Protein AF-A0A1E5WGA4-F1 (afdb_monomer_lite)

Foldseek 3Di:
DDDDDDPDDDDDDDDDDDDDAWDDDDDDDDDVVVLPLVPADALDWDWDDWDDTPNFIKIKIWGSQYNDPVSGPHIDIDIGGPDDDPDDDDDDDDDDDDDDDPPPPDDD

Secondary structure (DSSP, 8-state):
--------PPPP-------------------GGGG-TTTSPTT--EEPPPEEETTEEEEEEEETT-SSGGGTTS-EEEEEE-S--SSPPP------------------

pLDDT: mean 85.49, std 14.36, range [40.47, 97.88]

InterPro domains:
  IPR002083 MATH/TRAF domain [PF22486] (28-98)
  IPR002083 MATH/TRAF domain [PS50144] (27-108)
  IPR002083 MATH/TRAF domain [cd00121] (24-97)
  IPR008974 TRAF-like [G3DSA:2.60.210.10] (23-103)
  IPR045005 BTB/POZ and MATH domain-containing protein 1-6 [PTHR26379] (11-98)

Structure (mmCIF, N/CA/C/O backbone):
data_AF-A0A1E5WGA4-F1
#
_entry.id   AF-A0A1E5WGA4-F1
#
loop_
_atom_site.group_PDB
_atom_site.id
_atom_site.type_symbol
_atom_site.label_atom_id
_atom_site.label_alt_id
_atom_site.label_comp_id
_atom_site.label_asym_id
_atom_site.label_entity_id
_atom_site.label_seq_id
_atom_site.pdbx_PDB_ins_code
_atom_site.Cartn_x
_atom_site.Cartn_y
_atom_site.Cartn_z
_atom_site.occupancy
_atom_site.B_iso_or_equiv
_atom_site.auth_seq_id
_atom_site.auth_comp_id
_atom_site.auth_asym_id
_atom_site.auth_atom_id
_atom_site.pdbx_PDB_model_num
ATOM 1 N N . MET A 1 1 ? 28.866 8.284 66.808 1.00 40.47 1 MET A N 1
ATOM 2 C CA . MET A 1 1 ? 27.606 8.162 66.043 1.00 40.47 1 MET A CA 1
ATOM 3 C C . MET A 1 1 ? 27.721 9.048 64.816 1.00 40.47 1 MET A C 1
ATOM 5 O O . MET A 1 1 ? 27.899 10.244 64.994 1.00 40.47 1 MET A O 1
ATOM 9 N N . ALA A 1 2 ? 27.686 8.491 63.606 1.00 42.97 2 ALA A N 1
ATOM 10 C CA . ALA A 1 2 ? 27.649 9.278 62.373 1.00 42.97 2 ALA A CA 1
ATOM 11 C C . ALA A 1 2 ? 26.274 9.091 61.723 1.00 42.97 2 ALA A C 1
ATOM 13 O O . ALA A 1 2 ? 25.860 7.961 61.470 1.00 42.97 2 ALA A O 1
ATOM 14 N N . SER A 1 3 ? 25.560 10.200 61.530 1.00 59.28 3 SER A N 1
ATOM 15 C CA . SER A 1 3 ? 24.257 10.249 60.869 1.00 59.28 3 SER A CA 1
ATOM 16 C C . SER A 1 3 ? 24.468 10.295 59.358 1.00 59.28 3 SER A C 1
ATOM 18 O O . SER A 1 3 ? 25.180 11.169 58.860 1.00 59.28 3 SER A O 1
ATOM 20 N N . ALA A 1 4 ? 23.880 9.347 58.632 1.00 57.66 4 ALA A N 1
ATOM 21 C CA . ALA A 1 4 ? 23.892 9.340 57.177 1.00 57.66 4 ALA A CA 1
ATOM 22 C C . ALA A 1 4 ? 22.743 10.214 56.650 1.00 57.66 4 ALA A C 1
ATOM 24 O O . ALA A 1 4 ? 21.572 9.926 56.893 1.00 57.66 4 ALA A O 1
ATOM 25 N N . PHE A 1 5 ? 23.075 11.267 55.902 1.00 56.97 5 PHE A N 1
ATOM 26 C CA . PHE A 1 5 ? 22.102 12.024 55.117 1.00 56.97 5 PHE A CA 1
ATOM 27 C C . PHE A 1 5 ? 21.718 11.210 53.878 1.00 56.97 5 PHE A C 1
ATOM 29 O O . PHE A 1 5 ? 22.532 11.004 52.977 1.00 56.97 5 PHE A O 1
ATOM 36 N N . GLY A 1 6 ? 20.475 10.730 53.840 1.00 57.28 6 GLY A N 1
ATOM 37 C CA . GLY A 1 6 ? 19.914 10.051 52.678 1.00 57.28 6 GLY A CA 1
ATOM 38 C C . GLY A 1 6 ? 19.733 11.026 51.516 1.00 57.28 6 GLY A C 1
ATOM 39 O O . GLY A 1 6 ? 18.876 11.906 51.564 1.00 57.28 6 GLY A O 1
ATOM 40 N N . SER A 1 7 ? 20.516 10.859 50.452 1.00 66.31 7 SER A N 1
ATOM 41 C CA . SER A 1 7 ? 20.292 11.525 49.169 1.00 66.31 7 SER A CA 1
ATOM 42 C C . SER A 1 7 ? 19.137 10.838 48.433 1.00 66.31 7 SER A C 1
ATOM 44 O O . SER A 1 7 ? 19.319 9.978 47.570 1.00 66.31 7 SER A O 1
ATOM 46 N N . GLY A 1 8 ? 17.907 11.191 48.806 1.00 65.06 8 GLY A N 1
ATOM 47 C CA . GLY A 1 8 ? 16.714 10.748 48.090 1.00 65.06 8 GLY A CA 1
ATOM 48 C C . GLY A 1 8 ? 16.730 11.289 46.661 1.00 65.06 8 GLY A C 1
ATOM 49 O O . GLY A 1 8 ? 16.542 12.485 46.448 1.00 65.06 8 GLY A O 1
ATOM 50 N N . LYS A 1 9 ? 16.973 10.422 45.670 1.00 73.19 9 LYS A N 1
ATOM 51 C CA . LYS A 1 9 ? 16.812 10.778 44.253 1.00 73.19 9 LYS A CA 1
ATOM 52 C C . LYS A 1 9 ? 15.353 11.198 44.013 1.00 73.19 9 LYS A C 1
ATOM 54 O O . LYS A 1 9 ? 14.457 10.489 44.474 1.00 73.19 9 LYS A O 1
ATOM 59 N N . PRO A 1 10 ? 15.089 12.303 43.295 1.00 69.94 10 PRO A N 1
ATOM 60 C CA . PRO A 1 10 ? 13.723 12.714 43.006 1.00 69.94 10 PRO A CA 1
ATOM 61 C C . PRO A 1 10 ? 13.024 11.639 42.169 1.00 69.94 10 PRO A C 1
ATOM 63 O O . PRO A 1 10 ? 13.542 11.200 41.140 1.00 69.94 10 PRO A O 1
ATOM 66 N N . SER A 1 11 ? 11.847 11.213 42.624 1.00 79.88 11 SER A N 1
ATOM 67 C CA . SER A 1 11 ? 10.985 10.298 41.879 1.00 79.88 11 SER A CA 1
ATOM 68 C C . SER A 1 11 ? 10.315 11.065 40.739 1.00 79.88 11 SER A C 1
ATOM 70 O O . SER A 1 11 ? 9.648 12.074 40.971 1.00 79.88 11 SER A O 1
ATOM 72 N N . ARG A 1 12 ? 10.527 10.621 39.497 1.00 82.50 12 ARG A N 1
ATOM 73 C CA . ARG A 1 12 ? 9.856 11.161 38.308 1.00 82.50 12 ARG A CA 1
ATOM 74 C C . ARG A 1 12 ? 8.654 10.284 37.975 1.00 82.50 12 ARG A C 1
ATOM 76 O O . ARG A 1 12 ? 8.795 9.072 37.870 1.00 82.50 12 ARG A O 1
ATOM 83 N N . SER A 1 13 ? 7.504 10.917 37.766 1.00 84.94 13 SER A N 1
ATOM 84 C CA . SER A 1 13 ? 6.286 10.276 37.268 1.00 84.94 13 SER A CA 1
ATOM 85 C C . SER A 1 13 ? 5.901 10.875 35.914 1.00 84.94 13 SER A C 1
ATOM 87 O O . SER A 1 13 ? 6.099 12.071 35.691 1.00 84.94 13 SER A O 1
ATOM 89 N N . SER A 1 14 ? 5.364 10.050 35.015 1.00 86.81 14 SER A N 1
ATOM 90 C CA . SER A 1 14 ? 4.819 10.461 33.717 1.00 86.81 14 SER A CA 1
ATOM 91 C C . SER A 1 14 ? 3.486 9.767 33.467 1.00 86.81 14 SER A C 1
ATOM 93 O O . SER A 1 14 ? 3.349 8.580 33.757 1.00 86.81 14 SER A O 1
ATOM 95 N N . SER A 1 15 ? 2.538 10.476 32.861 1.00 87.38 15 SER A N 1
ATOM 96 C CA . SER A 1 15 ? 1.308 9.892 32.319 1.00 87.38 15 SER A CA 1
ATOM 97 C C . SER A 1 15 ? 1.025 10.481 30.938 1.00 87.38 15 SER A C 1
ATOM 99 O O . SER A 1 15 ? 1.558 11.538 30.594 1.00 87.38 15 SER A O 1
ATOM 101 N N . ALA A 1 16 ? 0.216 9.785 30.142 1.00 86.69 16 ALA A N 1
ATOM 102 C CA . ALA A 1 16 ? -0.222 10.243 28.831 1.00 86.69 16 ALA A CA 1
ATOM 103 C C . ALA A 1 16 ? -1.740 10.087 28.711 1.00 86.69 16 ALA A C 1
ATOM 105 O O . ALA A 1 16 ? -2.302 9.088 29.156 1.00 86.69 16 ALA A O 1
ATOM 106 N N . ILE A 1 17 ? -2.387 11.069 28.083 1.00 84.44 17 ILE A N 1
ATOM 107 C CA . ILE A 1 17 ? -3.780 10.972 27.643 1.00 84.44 17 ILE A CA 1
ATOM 108 C C . ILE A 1 17 ? -3.726 10.569 26.173 1.00 84.44 17 ILE A C 1
ATOM 110 O O . ILE A 1 17 ? -3.373 11.376 25.313 1.00 84.44 17 ILE A O 1
ATOM 114 N N . VAL A 1 18 ? -4.019 9.302 25.895 1.00 82.50 18 VAL A N 1
ATOM 115 C CA . VAL A 1 18 ? -4.051 8.769 24.532 1.00 82.50 18 VAL A CA 1
ATOM 116 C C . VAL A 1 18 ? -5.499 8.793 24.065 1.00 82.50 18 VAL A C 1
ATOM 118 O O . VAL A 1 18 ? -6.370 8.225 24.718 1.00 82.50 18 VAL A O 1
ATOM 121 N N . ALA A 1 19 ? -5.769 9.484 22.957 1.00 79.88 19 ALA A N 1
ATOM 122 C CA . ALA A 1 19 ? -7.070 9.390 22.310 1.00 79.88 19 ALA A CA 1
ATOM 123 C C . ALA A 1 19 ? -7.235 7.976 21.747 1.00 79.88 19 ALA A C 1
ATOM 125 O O . ALA A 1 19 ? -6.359 7.511 21.014 1.00 79.88 19 ALA A O 1
ATOM 126 N N . ASP A 1 20 ? -8.349 7.321 22.066 1.00 81.12 20 ASP A N 1
ATOM 127 C CA . ASP A 1 20 ? -8.696 6.049 21.446 1.00 81.12 20 ASP A CA 1
ATOM 128 C C . ASP A 1 20 ? -9.045 6.306 19.977 1.00 81.12 20 ASP A C 1
ATOM 130 O O . ASP A 1 20 ? -10.043 6.954 19.650 1.00 81.12 20 ASP A O 1
ATOM 134 N N . ARG A 1 21 ? -8.143 5.895 19.087 1.00 83.06 21 ARG A N 1
ATOM 135 C CA . ARG A 1 21 ? -8.328 5.982 17.642 1.00 83.06 21 ARG A CA 1
ATOM 136 C C . ARG A 1 21 ? -8.216 4.574 17.080 1.00 83.06 21 ARG A C 1
ATOM 138 O O . ARG A 1 21 ? -7.197 3.923 17.333 1.00 83.06 21 ARG A O 1
ATOM 145 N N . PRO A 1 22 ? -9.197 4.121 16.279 1.00 88.31 22 PRO A N 1
ATOM 146 C CA . PRO A 1 22 ? -9.072 2.862 15.566 1.00 88.31 22 PRO A CA 1
ATOM 147 C C . PRO A 1 22 ? -7.759 2.841 14.783 1.00 88.31 22 PRO A C 1
ATOM 149 O O . PRO A 1 22 ? -7.511 3.706 13.944 1.00 88.31 22 PRO A O 1
ATOM 152 N N . SER A 1 23 ? -6.906 1.870 15.087 1.00 91.50 23 SER A N 1
ATOM 153 C CA . SER A 1 23 ? -5.595 1.709 14.465 1.00 91.50 23 SER A CA 1
ATOM 154 C C . SER A 1 23 ? -5.389 0.256 14.061 1.00 91.50 23 SER A C 1
ATOM 156 O O . SER A 1 23 ? -6.044 -0.653 14.572 1.00 91.50 23 SER A O 1
ATOM 158 N N . GLY A 1 24 ? -4.510 0.043 13.090 1.00 91.25 24 GLY A N 1
ATOM 159 C CA . GLY A 1 24 ? -4.184 -1.276 12.574 1.00 91.25 24 GLY A CA 1
ATOM 160 C C . GLY A 1 24 ? -2.903 -1.227 11.756 1.00 91.25 24 GLY A C 1
ATOM 161 O O . GLY A 1 24 ? -2.455 -0.154 11.352 1.00 91.25 24 GLY A O 1
ATOM 162 N N . HIS A 1 25 ? -2.321 -2.398 11.522 1.00 92.81 25 HIS A N 1
ATOM 163 C CA . HIS A 1 25 ? -1.157 -2.581 10.664 1.00 92.81 25 HIS A CA 1
ATOM 164 C C . HIS A 1 25 ? -1.479 -3.610 9.582 1.00 92.81 25 HIS A C 1
ATOM 166 O O . HIS A 1 25 ? -2.271 -4.526 9.814 1.00 92.81 25 HIS A O 1
ATOM 172 N N . HIS A 1 26 ? -0.865 -3.463 8.412 1.00 94.69 26 HIS A N 1
ATOM 173 C CA . HIS A 1 26 ? -0.970 -4.435 7.336 1.00 94.69 26 HIS A CA 1
ATOM 174 C C . HIS A 1 26 ? 0.414 -4.712 6.755 1.00 94.69 26 HIS A C 1
ATOM 176 O O . HIS A 1 26 ? 1.053 -3.818 6.206 1.00 94.69 26 HIS A O 1
ATOM 182 N N . ASP A 1 27 ? 0.847 -5.965 6.863 1.00 94.62 27 ASP A N 1
ATOM 183 C CA . ASP A 1 27 ? 2.094 -6.444 6.285 1.00 94.62 27 ASP A CA 1
ATOM 184 C C . ASP A 1 27 ? 1.869 -6.886 4.837 1.00 94.62 27 ASP A C 1
ATOM 186 O O . ASP A 1 27 ? 1.189 -7.880 4.571 1.00 94.62 27 ASP A O 1
ATOM 190 N N . LEU A 1 28 ? 2.468 -6.158 3.892 1.00 93.81 28 LEU A N 1
ATOM 191 C CA . LEU A 1 28 ? 2.499 -6.530 2.481 1.00 93.81 28 LEU A CA 1
ATOM 192 C C . LEU A 1 28 ? 3.891 -7.051 2.118 1.00 93.81 28 LEU A C 1
ATOM 194 O O . LEU A 1 28 ? 4.852 -6.288 2.041 1.00 93.81 28 LEU A O 1
ATOM 198 N N . LYS A 1 29 ? 3.986 -8.355 1.847 1.00 92.88 29 LYS A N 1
ATOM 199 C CA . LYS A 1 29 ? 5.207 -8.988 1.345 1.00 92.88 29 LYS A CA 1
ATOM 200 C C . LYS A 1 29 ? 5.116 -9.168 -0.165 1.00 92.88 29 LYS A C 1
ATOM 202 O O . LYS A 1 29 ? 4.252 -9.895 -0.647 1.00 92.88 29 LYS A O 1
ATOM 207 N N . ILE A 1 30 ? 6.022 -8.523 -0.893 1.00 89.56 30 ILE A N 1
ATOM 208 C CA . ILE A 1 30 ? 6.123 -8.620 -2.351 1.00 89.56 30 ILE A CA 1
ATOM 209 C C . ILE A 1 30 ? 7.388 -9.403 -2.688 1.00 89.56 30 ILE A C 1
ATOM 211 O O . ILE A 1 30 ? 8.450 -9.154 -2.115 1.00 89.56 30 ILE A O 1
ATOM 215 N N . ASP A 1 31 ? 7.273 -10.375 -3.591 1.00 87.50 31 ASP A N 1
ATOM 216 C CA . ASP A 1 31 ? 8.450 -11.051 -4.126 1.00 87.50 31 ASP A CA 1
ATOM 217 C C . ASP A 1 31 ? 9.240 -10.071 -5.004 1.00 87.50 31 ASP A C 1
ATOM 219 O O . ASP A 1 31 ? 8.669 -9.423 -5.878 1.00 87.50 31 ASP A O 1
ATOM 223 N N . ALA A 1 32 ? 10.551 -9.958 -4.775 1.00 82.12 32 ALA A N 1
ATOM 224 C CA . ALA A 1 32 ? 11.406 -9.016 -5.493 1.00 82.12 32 ALA A CA 1
ATOM 225 C C . ALA A 1 32 ? 11.413 -9.252 -7.013 1.00 82.12 32 ALA A C 1
ATOM 227 O O . ALA A 1 32 ? 11.633 -8.309 -7.766 1.00 82.12 32 ALA A O 1
ATOM 228 N N . SER A 1 33 ? 11.123 -10.475 -7.471 1.00 81.81 33 SER A N 1
ATOM 229 C CA . SER A 1 33 ? 10.961 -10.774 -8.901 1.00 81.81 33 SER A CA 1
ATOM 230 C C . SER A 1 33 ? 9.797 -10.018 -9.553 1.00 81.81 33 SER A C 1
ATOM 232 O O . SER A 1 33 ? 9.849 -9.737 -10.745 1.00 81.81 33 SER A O 1
ATOM 234 N N . LEU A 1 34 ? 8.777 -9.637 -8.778 1.00 79.94 34 LEU A N 1
ATOM 235 C CA . LEU A 1 34 ? 7.654 -8.815 -9.241 1.00 79.94 34 LEU A CA 1
ATOM 236 C C . LEU A 1 34 ? 7.975 -7.314 -9.237 1.00 79.94 34 LEU A C 1
ATOM 238 O O . LEU A 1 34 ? 7.173 -6.514 -9.711 1.00 79.94 34 LEU A O 1
ATOM 242 N N . LEU A 1 35 ? 9.117 -6.929 -8.660 1.00 80.44 35 LEU A N 1
ATOM 243 C CA . LEU A 1 35 ? 9.550 -5.540 -8.523 1.00 80.44 35 LEU A CA 1
ATOM 244 C C . LEU A 1 35 ? 10.608 -5.139 -9.550 1.00 80.44 35 LEU A C 1
ATOM 246 O O . LEU A 1 35 ? 11.183 -4.058 -9.438 1.00 80.44 35 LEU A O 1
ATOM 250 N N . ASP A 1 36 ? 10.894 -5.993 -10.531 1.00 77.62 36 ASP A N 1
ATOM 251 C CA . ASP A 1 36 ? 11.839 -5.657 -11.585 1.00 77.62 36 ASP A CA 1
ATOM 252 C C . ASP A 1 36 ? 11.272 -4.526 -12.457 1.00 77.62 36 ASP A C 1
ATOM 254 O O . ASP A 1 36 ? 10.500 -4.748 -13.393 1.00 77.62 36 ASP A O 1
ATOM 258 N N . ALA A 1 37 ? 11.675 -3.296 -12.134 1.00 65.50 37 ALA A N 1
ATOM 259 C CA . ALA A 1 37 ? 11.255 -2.075 -12.809 1.00 65.50 37 ALA A CA 1
ATOM 260 C C . ALA A 1 37 ? 11.631 -2.049 -14.299 1.00 65.50 37 ALA A C 1
ATOM 262 O O . ALA A 1 37 ? 11.026 -1.303 -15.063 1.00 65.50 37 ALA A O 1
ATOM 263 N N . THR A 1 38 ? 12.587 -2.876 -14.742 1.00 67.06 38 THR A N 1
ATOM 264 C CA . THR A 1 38 ? 12.896 -3.001 -16.176 1.00 67.06 38 THR A CA 1
ATOM 265 C C . THR A 1 38 ? 11.829 -3.790 -16.937 1.00 67.06 38 THR A C 1
ATOM 267 O O . THR A 1 38 ? 11.690 -3.627 -18.148 1.00 67.06 38 THR A O 1
ATOM 270 N N . SER A 1 39 ? 11.050 -4.609 -16.225 1.00 73.38 39 SER A N 1
ATOM 271 C CA . SER A 1 39 ? 9.994 -5.459 -16.780 1.00 73.38 39 SER A CA 1
ATOM 272 C C . SER A 1 39 ? 8.584 -4.885 -16.608 1.00 73.38 39 SER A C 1
ATOM 274 O O . SER A 1 39 ? 7.689 -5.236 -17.376 1.00 73.38 39 SER A O 1
ATOM 276 N N . VAL A 1 40 ? 8.379 -3.996 -15.628 1.00 83.88 40 VAL A N 1
ATOM 277 C CA . VAL A 1 40 ? 7.072 -3.404 -15.314 1.00 83.88 40 VAL A CA 1
ATOM 278 C C . VAL A 1 40 ? 6.963 -2.016 -15.953 1.00 83.88 40 VAL A C 1
ATOM 280 O O . VAL A 1 40 ? 7.723 -1.119 -15.582 1.00 83.88 40 VAL A O 1
ATOM 283 N N . PRO A 1 41 ? 6.032 -1.791 -16.897 1.00 90.62 41 PRO A N 1
ATOM 284 C CA . PRO A 1 41 ? 5.773 -0.457 -17.428 1.00 90.62 41 PRO A CA 1
ATOM 285 C C . PRO A 1 41 ? 5.351 0.523 -16.327 1.00 90.62 41 PRO A C 1
ATOM 287 O O . PRO A 1 41 ? 4.629 0.164 -15.398 1.00 90.62 41 PRO A O 1
ATOM 290 N N . THR A 1 42 ? 5.771 1.780 -16.440 1.00 94.69 42 THR A N 1
ATOM 291 C CA . THR A 1 42 ? 5.289 2.853 -15.562 1.00 94.69 42 THR A CA 1
ATOM 292 C C . THR A 1 42 ? 3.765 2.965 -15.631 1.00 94.69 42 THR A C 1
ATOM 294 O O . THR A 1 42 ? 3.185 2.926 -16.717 1.00 94.69 42 THR A O 1
ATOM 297 N N . GLY A 1 43 ? 3.124 3.110 -14.471 1.00 93.75 43 GLY A N 1
ATOM 298 C CA . GLY A 1 43 ? 1.666 3.135 -14.323 1.00 93.75 43 GLY A CA 1
ATOM 299 C C . GLY A 1 43 ? 1.027 1.769 -14.044 1.00 93.75 43 GLY A C 1
ATOM 300 O O . GLY A 1 43 ? -0.119 1.730 -13.595 1.00 93.75 43 GLY A O 1
ATOM 301 N N . GLU A 1 44 ? 1.748 0.658 -14.223 1.00 93.50 44 GLU A N 1
ATOM 302 C CA . GLU A 1 44 ? 1.267 -0.666 -13.809 1.00 93.50 44 GLU A CA 1
ATOM 303 C C . GLU A 1 44 ? 1.403 -0.861 -12.294 1.00 93.50 44 GLU A C 1
ATOM 305 O O . GLU A 1 44 ? 2.379 -0.427 -11.670 1.00 93.50 44 GLU A O 1
ATOM 310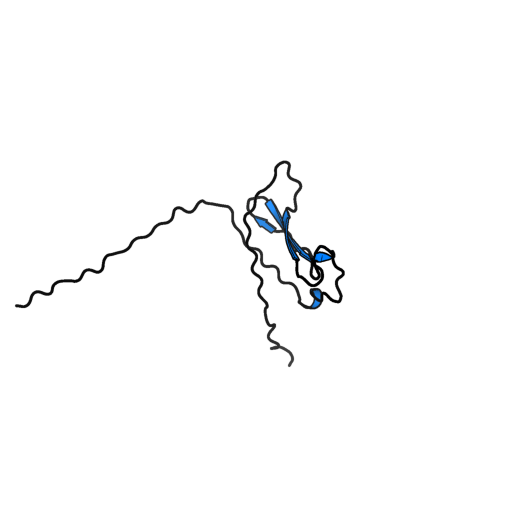 N N . PHE A 1 45 ? 0.418 -1.531 -11.690 1.00 93.69 45 PHE A N 1
ATOM 311 C CA . PHE A 1 45 ? 0.331 -1.663 -10.239 1.00 93.69 45 PHE A CA 1
ATOM 312 C C . PHE A 1 45 ? -0.023 -3.064 -9.753 1.00 93.69 45 PHE A C 1
ATOM 314 O O . PHE A 1 45 ? -0.661 -3.869 -10.429 1.00 93.69 45 PHE A O 1
ATOM 321 N N . LEU A 1 46 ? 0.337 -3.309 -8.497 1.00 92.88 46 LEU A N 1
ATOM 322 C CA . LEU A 1 46 ? -0.063 -4.467 -7.710 1.00 92.88 46 LEU A CA 1
ATOM 323 C C . LEU A 1 46 ? -0.979 -4.008 -6.572 1.00 92.88 46 LEU A C 1
ATOM 325 O O . LEU A 1 46 ? -0.809 -2.922 -6.011 1.00 92.88 46 LEU A O 1
ATOM 329 N N . LEU A 1 47 ? -1.952 -4.847 -6.219 1.00 95.19 47 LEU A N 1
ATOM 330 C CA . LEU A 1 47 ? -2.859 -4.608 -5.099 1.00 95.19 47 LEU A CA 1
ATOM 331 C C . LEU A 1 47 ? -2.616 -5.620 -3.988 1.00 95.19 47 LEU A C 1
ATOM 333 O O . LEU A 1 47 ? -2.523 -6.821 -4.243 1.00 95.19 47 LEU A O 1
ATOM 337 N N . SER A 1 48 ? -2.631 -5.145 -2.746 1.00 96.25 48 SER A N 1
ATOM 338 C CA . SER A 1 48 ? -2.746 -6.030 -1.592 1.00 96.25 48 SER A CA 1
ATOM 339 C C . SER A 1 48 ? -4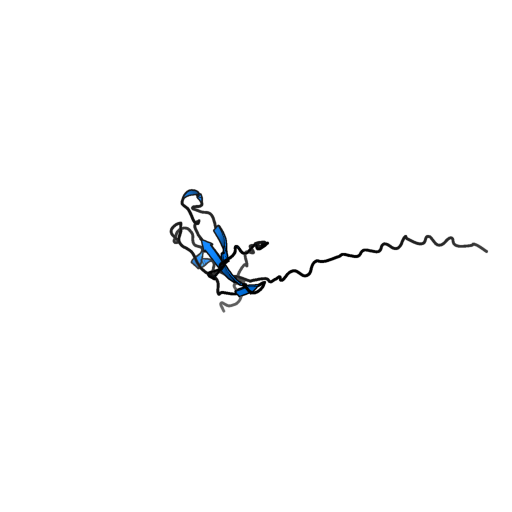.121 -6.709 -1.541 1.00 96.25 48 SER A C 1
ATOM 341 O O . SER A 1 48 ? -5.102 -6.289 -2.179 1.00 96.25 48 SER A O 1
ATOM 343 N N . CYS A 1 49 ? -4.217 -7.726 -0.686 1.00 96.12 49 CYS A N 1
ATOM 344 C CA . CYS A 1 49 ? -5.504 -8.168 -0.166 1.00 96.12 49 CYS A CA 1
ATOM 345 C C . CYS A 1 49 ? -6.205 -7.006 0.565 1.00 96.12 49 CYS A C 1
ATOM 347 O O . CYS A 1 49 ? -5.530 -6.153 1.153 1.00 96.12 49 CYS A O 1
ATOM 349 N N . PRO A 1 50 ? -7.547 -6.950 0.538 1.00 96.88 50 PRO A N 1
ATOM 350 C CA . PRO A 1 50 ? -8.279 -5.967 1.318 1.00 96.88 50 PRO A CA 1
ATOM 351 C C . PRO A 1 50 ? -8.094 -6.215 2.821 1.00 96.88 50 PRO A C 1
ATOM 353 O O . PRO A 1 50 ? -8.025 -7.362 3.261 1.00 96.88 50 PRO A O 1
ATOM 356 N N . PHE A 1 51 ? -8.066 -5.142 3.605 1.00 96.69 51 PHE A N 1
ATOM 357 C CA . PHE A 1 51 ? -8.013 -5.188 5.069 1.00 96.69 51 PHE A CA 1
ATOM 358 C C . PHE A 1 51 ? -8.892 -4.088 5.671 1.00 96.69 51 PHE A C 1
ATOM 360 O O . PHE A 1 51 ? -9.209 -3.112 4.995 1.00 96.69 51 PHE A O 1
ATOM 367 N N . THR A 1 52 ? -9.305 -4.245 6.930 1.00 95.88 52 THR A N 1
ATOM 368 C CA . THR A 1 52 ? -10.276 -3.343 7.570 1.00 95.88 52 THR A CA 1
ATOM 369 C C . THR A 1 52 ? -9.655 -2.628 8.763 1.00 95.88 52 THR A C 1
ATOM 371 O O . THR A 1 52 ? -9.140 -3.278 9.668 1.00 95.88 52 THR A O 1
ATOM 374 N N . VAL A 1 53 ? -9.739 -1.296 8.786 1.00 95.00 53 VAL A N 1
ATOM 375 C CA . VAL A 1 53 ? -9.315 -0.442 9.911 1.00 95.00 53 VAL A CA 1
ATOM 376 C C . VAL A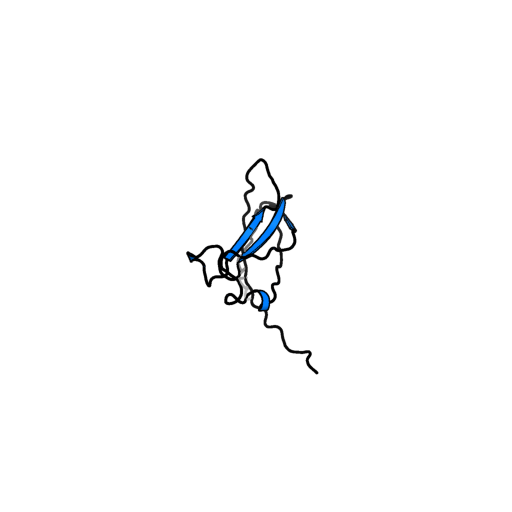 1 53 ? -10.291 0.723 10.019 1.00 95.00 53 VAL A C 1
ATOM 378 O O . VAL A 1 53 ? -10.683 1.299 9.005 1.00 95.00 53 VAL A O 1
ATOM 381 N N . GLY A 1 54 ? -10.709 1.059 11.242 1.00 93.25 54 GLY A N 1
ATOM 382 C CA . GLY A 1 54 ? -11.640 2.168 11.478 1.00 93.25 54 GLY A CA 1
ATOM 383 C C . GLY A 1 54 ? -13.014 1.981 10.835 1.00 93.25 54 GLY A C 1
ATOM 384 O O . GLY A 1 54 ? -13.652 2.964 10.491 1.00 93.25 54 GLY A O 1
ATOM 385 N N . GLY A 1 55 ? -13.451 0.732 10.636 1.00 93.50 55 GLY A N 1
ATOM 386 C CA . GLY A 1 55 ? -14.726 0.418 9.981 1.00 93.50 55 GLY A CA 1
ATOM 387 C C . GLY A 1 55 ? -14.711 0.530 8.455 1.00 93.50 55 GLY A C 1
ATOM 388 O O . GLY A 1 55 ? -15.731 0.261 7.834 1.00 93.50 55 GLY A O 1
ATOM 389 N N . HIS A 1 56 ? -13.566 0.863 7.856 1.00 95.31 56 HIS A N 1
ATOM 390 C CA . HIS A 1 56 ? -13.409 1.010 6.413 1.00 95.31 56 HIS A CA 1
ATOM 391 C C . HIS A 1 56 ? -12.511 -0.070 5.833 1.00 95.31 56 HIS A C 1
ATOM 393 O O . HIS A 1 56 ? -11.566 -0.530 6.48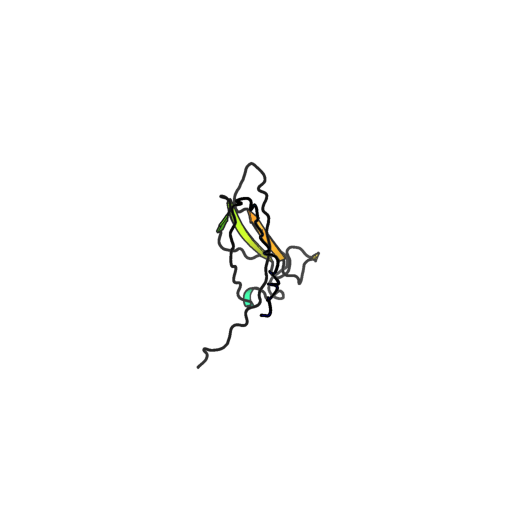6 1.00 95.31 56 HIS A O 1
ATOM 399 N N . ARG A 1 57 ? -12.791 -0.454 4.588 1.00 96.88 57 ARG A N 1
ATOM 400 C CA . ARG A 1 57 ? -11.980 -1.420 3.843 1.00 96.88 57 ARG A CA 1
ATOM 401 C C . ARG A 1 57 ? -10.959 -0.705 2.979 1.00 96.88 57 ARG A C 1
ATOM 403 O O . ARG A 1 57 ? -11.295 0.134 2.148 1.00 96.88 57 ARG A O 1
ATOM 410 N N . TRP A 1 58 ? -9.712 -1.108 3.128 1.00 97.31 58 TRP A N 1
ATOM 411 C CA . TRP A 1 58 ? -8.553 -0.506 2.491 1.00 97.31 58 TRP A CA 1
ATOM 412 C C . TRP A 1 58 ? -7.797 -1.530 1.653 1.00 97.31 58 TRP A C 1
ATOM 414 O O . TRP A 1 58 ? -7.926 -2.741 1.850 1.00 97.31 58 TRP A O 1
ATOM 424 N N . ARG A 1 59 ? -6.982 -1.033 0.725 1.00 97.88 59 ARG A N 1
ATOM 425 C CA . ARG A 1 59 ? -5.927 -1.784 0.036 1.00 97.88 59 ARG A CA 1
ATOM 426 C C . ARG A 1 59 ? -4.671 -0.932 -0.046 1.00 97.88 59 ARG A C 1
ATOM 428 O O . ARG A 1 59 ? -4.757 0.290 -0.136 1.00 97.88 59 ARG A O 1
ATOM 435 N N . ILE A 1 60 ? -3.516 -1.578 -0.074 1.00 97.25 60 ILE A N 1
ATOM 436 C CA . ILE A 1 60 ? -2.276 -0.941 -0.510 1.00 97.25 60 ILE A CA 1
ATOM 437 C C . ILE A 1 60 ? -2.178 -1.127 -2.025 1.00 97.25 60 ILE A C 1
ATOM 439 O O . ILE A 1 60 ? -2.396 -2.233 -2.529 1.00 97.25 60 ILE A O 1
ATOM 443 N N . VAL A 1 61 ? -1.877 -0.046 -2.742 1.00 96.31 61 VAL A N 1
ATOM 444 C CA . VAL A 1 61 ? -1.531 -0.074 -4.166 1.00 96.31 61 VAL A CA 1
ATOM 445 C C . VAL A 1 61 ? -0.063 0.297 -4.318 1.00 96.31 61 VAL A C 1
ATOM 447 O O . VAL A 1 61 ? 0.389 1.296 -3.756 1.00 96.31 61 VAL A O 1
ATOM 450 N N . THR A 1 62 ? 0.686 -0.523 -5.047 1.00 94.56 62 THR A N 1
ATOM 451 C CA . THR A 1 62 ? 2.116 -0.308 -5.289 1.00 94.56 62 THR A CA 1
ATOM 452 C C . THR A 1 62 ? 2.396 -0.298 -6.778 1.00 94.56 62 THR A C 1
ATOM 454 O O . THR A 1 62 ? 1.965 -1.217 -7.472 1.00 94.56 62 THR A O 1
ATOM 457 N N . TYR A 1 63 ? 3.162 0.683 -7.234 1.00 94.44 63 TYR A N 1
ATOM 458 C CA . TYR A 1 63 ? 3.638 0.811 -8.605 1.00 94.44 63 TYR A CA 1
ATOM 459 C C . TYR A 1 63 ? 5.145 0.545 -8.610 1.00 94.44 63 TYR A C 1
ATOM 461 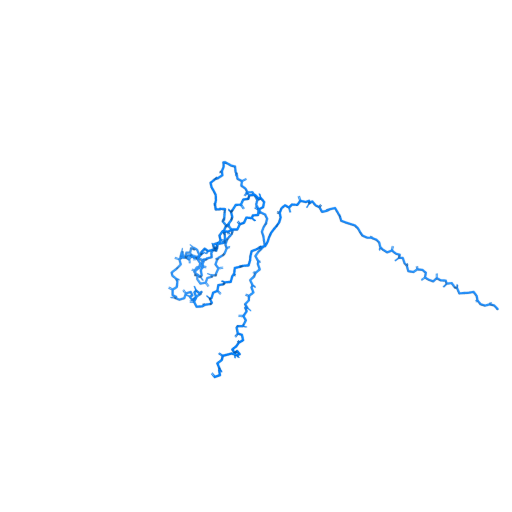O O . TYR A 1 63 ? 5.914 1.407 -8.169 1.00 94.44 63 TYR A O 1
ATOM 469 N N . PRO A 1 64 ? 5.588 -0.646 -9.055 1.00 92.88 64 PRO A N 1
ATOM 470 C CA . PRO A 1 64 ? 7.000 -1.013 -9.014 1.00 92.88 64 PRO A CA 1
ATOM 471 C C . PRO A 1 64 ? 7.930 -0.081 -9.799 1.00 92.88 64 PRO A C 1
ATOM 473 O O . PRO A 1 64 ? 9.095 0.042 -9.433 1.00 92.88 64 PRO A O 1
ATOM 476 N N . ASN A 1 65 ? 7.418 0.566 -10.853 1.00 93.75 65 ASN A N 1
ATOM 477 C CA . ASN A 1 65 ? 8.172 1.454 -11.743 1.00 93.75 65 ASN A CA 1
ATOM 478 C C . ASN A 1 65 ? 7.522 2.847 -11.878 1.00 93.75 65 ASN A C 1
ATOM 480 O O . ASN A 1 65 ? 7.460 3.422 -12.969 1.00 93.75 65 ASN A O 1
ATOM 484 N N . GLY A 1 66 ? 6.993 3.359 -10.770 1.00 94.88 66 GLY A N 1
ATOM 485 C CA . GLY A 1 66 ? 6.319 4.650 -10.703 1.00 94.88 66 GLY A CA 1
ATOM 486 C C . GLY A 1 66 ? 4.880 4.609 -11.210 1.00 94.88 66 GLY A C 1
ATOM 487 O O . GLY A 1 66 ? 4.499 3.784 -12.041 1.00 94.88 66 GLY A O 1
ATOM 488 N N . ASP A 1 67 ? 4.064 5.514 -10.690 1.00 96.75 67 ASP A N 1
ATOM 489 C CA . ASP A 1 67 ? 2.658 5.706 -11.059 1.00 96.75 67 ASP A CA 1
ATOM 490 C C . ASP A 1 67 ? 2.468 6.668 -12.237 1.00 96.75 67 ASP A C 1
ATOM 492 O O . ASP A 1 67 ? 1.456 6.606 -12.934 1.00 96.75 67 ASP A O 1
ATOM 496 N N . CYS A 1 68 ? 3.450 7.528 -12.490 1.00 96.31 68 CYS A N 1
ATOM 497 C CA . CYS A 1 68 ? 3.474 8.445 -13.621 1.00 96.31 68 CYS A CA 1
ATOM 498 C C . CYS A 1 68 ? 4.879 8.515 -14.242 1.00 96.31 68 CYS A C 1
ATOM 500 O O . CYS A 1 68 ? 5.852 8.111 -13.596 1.00 96.31 68 CYS A O 1
ATOM 502 N N . PRO A 1 69 ? 5.018 9.020 -15.483 1.00 95.38 69 PRO A N 1
ATOM 503 C CA . PRO A 1 69 ? 6.309 9.101 -16.171 1.00 95.38 69 PRO A CA 1
ATOM 504 C C . PRO A 1 69 ? 7.401 9.822 -15.373 1.00 95.38 69 PRO A C 1
ATOM 506 O O . PRO A 1 69 ? 8.564 9.432 -15.425 1.00 95.38 69 PRO A O 1
ATOM 509 N N . GLU A 1 70 ? 7.037 10.844 -14.601 1.00 97.00 70 GLU A N 1
ATOM 510 C CA . GLU A 1 70 ? 7.956 11.611 -13.755 1.00 97.00 70 GLU A CA 1
ATOM 511 C C . GLU A 1 70 ? 8.494 10.793 -12.571 1.00 97.00 70 GLU A C 1
ATOM 513 O O . GLU A 1 70 ? 9.568 11.092 -12.051 1.00 97.00 70 GLU A O 1
ATOM 518 N N . ALA A 1 71 ? 7.762 9.755 -12.162 1.00 95.69 71 ALA A N 1
ATOM 519 C CA . ALA A 1 71 ? 8.142 8.812 -11.117 1.00 95.69 71 ALA A CA 1
ATOM 520 C C . ALA A 1 71 ? 8.750 7.512 -11.681 1.00 95.69 71 ALA A C 1
ATOM 522 O O . ALA A 1 71 ? 9.002 6.579 -10.918 1.00 95.69 71 ALA A O 1
ATOM 523 N N . ALA A 1 72 ? 9.001 7.422 -12.992 1.00 93.56 72 ALA A N 1
ATOM 524 C CA . ALA A 1 72 ? 9.623 6.244 -13.589 1.00 93.56 72 ALA A CA 1
ATOM 525 C C . ALA A 1 72 ? 10.976 5.930 -12.921 1.00 93.56 72 ALA A C 1
ATOM 527 O O . ALA A 1 72 ? 11.788 6.819 -12.660 1.00 93.56 72 ALA A O 1
ATOM 528 N N . GLY A 1 73 ? 11.216 4.652 -12.625 1.00 90.50 73 GLY A N 1
ATOM 529 C CA . GLY A 1 73 ? 12.383 4.183 -11.875 1.00 90.50 73 GLY A CA 1
ATOM 530 C C . GLY A 1 73 ? 12.267 4.297 -10.349 1.00 90.50 73 GLY A C 1
ATOM 531 O O . GLY A 1 73 ? 13.151 3.802 -9.647 1.00 90.50 73 GLY A O 1
ATOM 532 N N . TYR A 1 74 ? 11.196 4.898 -9.819 1.00 91.88 74 TYR A N 1
ATOM 533 C CA . TYR A 1 74 ? 10.888 4.910 -8.387 1.00 91.88 74 TYR A CA 1
ATOM 534 C C . TYR A 1 74 ? 9.833 3.860 -8.026 1.00 91.88 74 TYR A C 1
ATOM 536 O O . TYR A 1 74 ? 9.037 3.426 -8.853 1.00 91.88 74 TYR A O 1
ATOM 544 N N . PHE A 1 75 ? 9.802 3.475 -6.751 1.00 91.00 75 PHE A N 1
ATOM 545 C CA . PHE A 1 75 ? 8.743 2.641 -6.192 1.00 91.00 75 PHE A CA 1
ATOM 546 C C . PHE A 1 75 ? 7.685 3.534 -5.532 1.00 91.00 75 PHE A C 1
ATOM 548 O O . PHE A 1 75 ? 7.950 4.115 -4.476 1.00 91.00 75 PHE A O 1
ATOM 555 N N . SER A 1 76 ? 6.494 3.636 -6.129 1.00 94.50 76 SER A N 1
ATOM 556 C CA . SER A 1 76 ? 5.381 4.409 -5.555 1.00 94.50 76 SER A CA 1
ATOM 557 C C . SER A 1 76 ? 4.449 3.495 -4.758 1.00 94.50 76 SER A C 1
ATOM 559 O O . SER A 1 76 ? 4.081 2.411 -5.212 1.00 94.50 76 SER A O 1
ATOM 561 N N . VAL A 1 77 ? 4.026 3.930 -3.570 1.00 95.31 77 VAL A N 1
ATOM 562 C CA . VAL A 1 77 ? 3.106 3.186 -2.696 1.00 95.31 77 VAL A CA 1
ATOM 563 C C . VAL A 1 77 ? 2.060 4.114 -2.100 1.00 95.31 77 VAL A C 1
ATOM 565 O O . VAL A 1 77 ? 2.381 5.197 -1.614 1.00 95.31 77 VAL A O 1
ATOM 568 N N . TYR A 1 78 ? 0.805 3.667 -2.109 1.00 95.94 78 TYR A N 1
ATOM 569 C CA . TYR A 1 78 ? -0.322 4.433 -1.592 1.00 95.94 78 TYR A CA 1
ATOM 570 C C . TYR A 1 78 ? -1.297 3.548 -0.817 1.00 95.94 78 TYR A C 1
ATOM 572 O O . TYR A 1 78 ? -1.458 2.357 -1.099 1.00 95.94 78 TYR A O 1
ATOM 580 N N . LEU A 1 79 ? -2.005 4.159 0.133 1.00 96.81 79 LEU A N 1
ATOM 581 C CA . LEU A 1 79 ? -3.182 3.572 0.761 1.00 96.81 79 LEU A CA 1
ATOM 582 C C . LEU A 1 79 ? -4.413 4.005 -0.033 1.00 96.81 79 LEU A C 1
ATOM 584 O O . LEU A 1 79 ? -4.627 5.195 -0.260 1.00 96.81 79 LEU A O 1
ATOM 588 N N . ARG A 1 80 ? -5.237 3.040 -0.431 1.00 96.31 80 ARG A N 1
ATOM 589 C CA . ARG A 1 80 ? -6.454 3.264 -1.207 1.00 96.31 80 ARG A CA 1
ATOM 590 C C . ARG A 1 80 ? -7.672 2.811 -0.415 1.00 96.31 80 ARG A C 1
ATOM 592 O O . ARG A 1 80 ? -7.725 1.670 0.046 1.00 96.31 80 ARG A O 1
ATOM 599 N N . LEU A 1 81 ? -8.670 3.686 -0.307 1.00 97.06 81 LEU A N 1
ATOM 600 C CA . LEU A 1 81 ? -9.997 3.305 0.169 1.00 97.06 81 LEU A CA 1
ATOM 601 C C . LEU A 1 81 ? -10.645 2.376 -0.867 1.00 97.06 81 LEU A C 1
ATOM 603 O O . LEU A 1 81 ? -10.702 2.698 -2.054 1.00 97.06 81 LEU A O 1
ATOM 607 N N . ASN A 1 82 ? -11.088 1.201 -0.431 1.00 96.62 82 ASN A N 1
ATOM 608 C CA . ASN A 1 82 ? -11.654 0.155 -1.285 1.00 96.62 82 ASN A CA 1
ATOM 609 C C . ASN A 1 82 ? -13.180 0.073 -1.121 1.00 96.62 82 ASN A C 1
ATOM 611 O O . ASN A 1 82 ? -13.752 -1.019 -1.044 1.00 96.62 82 ASN A O 1
ATOM 615 N N . GLU A 1 83 ? -13.822 1.231 -1.010 1.00 95.62 83 GLU A N 1
ATOM 616 C CA . GLU A 1 83 ? -15.259 1.401 -0.802 1.00 95.62 83 GLU A CA 1
ATOM 617 C C . GLU A 1 83 ? -15.712 2.687 -1.491 1.00 95.62 83 GLU A C 1
ATOM 619 O O . GLU A 1 83 ? -14.920 3.616 -1.652 1.00 95.62 83 GLU A O 1
ATOM 624 N N . ASP A 1 84 ? -16.979 2.719 -1.891 1.00 94.62 84 ASP A N 1
ATOM 625 C CA . ASP A 1 84 ? -17.655 3.943 -2.305 1.00 94.62 84 ASP A CA 1
ATOM 626 C C . ASP A 1 84 ? -18.343 4.533 -1.068 1.00 94.62 84 ASP A C 1
ATOM 628 O O . ASP A 1 84 ? -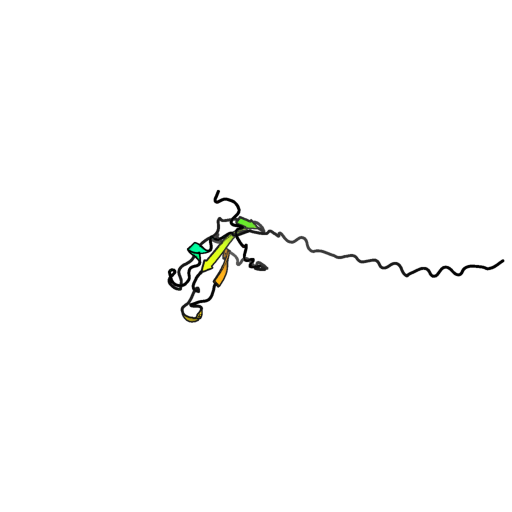19.140 3.854 -0.414 1.00 94.62 84 ASP A O 1
ATOM 632 N N . VAL A 1 85 ? -17.962 5.750 -0.690 1.00 93.88 85 VAL A N 1
ATOM 633 C CA . VAL A 1 85 ? -18.407 6.416 0.539 1.00 93.88 85 VAL A CA 1
ATOM 634 C C . VAL A 1 85 ? -18.975 7.784 0.194 1.00 93.88 85 VAL A C 1
ATOM 636 O O . VAL A 1 85 ? -18.427 8.501 -0.636 1.00 93.88 85 VAL A O 1
ATOM 639 N N . ALA A 1 86 ? -20.072 8.157 0.855 1.00 94.00 86 ALA A N 1
ATOM 640 C CA . ALA A 1 86 ? -20.715 9.449 0.626 1.00 94.00 86 ALA A CA 1
ATOM 641 C C . ALA A 1 86 ? -19.854 10.627 1.114 1.00 94.00 86 ALA A C 1
ATOM 643 O O . ALA A 1 86 ? -19.858 11.686 0.497 1.00 94.00 86 ALA A O 1
ATOM 644 N N . GLU A 1 87 ? -19.109 10.424 2.204 1.00 94.25 87 GLU A N 1
ATOM 645 C CA . GLU A 1 87 ? -18.286 11.450 2.840 1.00 94.25 87 GLU A CA 1
ATOM 646 C C . GLU A 1 87 ? -16.798 11.077 2.802 1.00 94.25 87 GLU A C 1
ATOM 648 O O . GLU A 1 87 ? -16.458 9.896 2.948 1.00 94.25 87 GLU A O 1
ATOM 653 N N . PRO A 1 88 ? -15.887 12.058 2.656 1.00 92.56 88 PRO A N 1
ATOM 654 C CA . PRO A 1 88 ? -14.453 11.802 2.665 1.00 92.56 88 PRO A CA 1
ATOM 655 C C . PRO A 1 88 ? -13.977 11.149 3.967 1.00 92.56 88 PRO A C 1
ATOM 657 O O . PRO A 1 88 ? -14.256 11.623 5.068 1.00 92.56 88 PRO A O 1
ATOM 660 N N . VAL A 1 89 ? -13.164 10.100 3.841 1.00 94.00 89 VAL A N 1
ATOM 661 C CA . VAL A 1 89 ? -12.527 9.429 4.982 1.00 94.00 89 VAL A CA 1
ATOM 662 C C . VAL A 1 89 ? -11.107 9.959 5.150 1.00 94.00 89 VAL A C 1
ATOM 664 O O . VAL A 1 89 ? -10.289 9.875 4.235 1.00 94.00 89 VAL A O 1
ATOM 667 N N . THR A 1 90 ? -10.790 10.485 6.335 1.00 93.06 90 THR A N 1
ATOM 668 C CA . THR A 1 90 ? -9.426 10.920 6.676 1.00 93.06 90 THR A CA 1
ATOM 669 C C . THR A 1 90 ? -8.699 9.814 7.429 1.00 93.06 90 THR A C 1
ATOM 671 O O . THR A 1 90 ? -9.174 9.349 8.463 1.00 93.06 90 THR A O 1
ATOM 674 N N . ALA A 1 91 ? -7.520 9.430 6.944 1.00 93.00 91 ALA A N 1
ATOM 675 C CA . ALA A 1 91 ? -6.649 8.458 7.593 1.00 93.00 91 ALA A CA 1
ATOM 676 C C . ALA A 1 91 ? -5.258 9.062 7.818 1.00 93.00 91 ALA A C 1
ATOM 678 O O . ALA A 1 91 ? -4.709 9.725 6.939 1.00 93.00 91 ALA A O 1
ATOM 679 N N . GLN A 1 92 ? -4.678 8.809 8.991 1.00 93.12 92 GLN A N 1
ATOM 680 C CA . GLN A 1 92 ? -3.253 9.031 9.228 1.00 93.12 92 GLN A CA 1
ATOM 681 C C . GLN A 1 92 ? -2.527 7.714 8.990 1.00 93.12 92 GLN A C 1
ATOM 683 O O . GLN A 1 92 ? -2.922 6.685 9.537 1.00 93.12 92 GLN A O 1
ATOM 688 N N . MET A 1 93 ? -1.486 7.741 8.162 1.00 93.12 93 MET A N 1
ATOM 689 C CA . MET A 1 93 ? -0.753 6.542 7.773 1.00 93.12 93 MET A CA 1
ATOM 690 C C . MET A 1 93 ? 0.752 6.771 7.847 1.00 93.12 93 MET A C 1
ATOM 692 O O . MET A 1 93 ? 1.236 7.886 7.655 1.00 93.12 93 MET A O 1
ATOM 696 N N . GLN A 1 94 ? 1.480 5.687 8.086 1.00 95.12 94 GLN A N 1
ATOM 697 C CA . GLN A 1 94 ? 2.930 5.635 8.008 1.00 95.12 94 GLN A CA 1
ATOM 698 C C . GLN A 1 94 ? 3.312 4.388 7.215 1.00 95.12 94 GLN A C 1
ATOM 700 O O . GLN A 1 94 ? 2.849 3.293 7.527 1.00 95.12 94 GLN A O 1
ATOM 705 N N . PHE A 1 95 ? 4.170 4.559 6.211 1.00 94.50 95 PHE A N 1
ATOM 706 C CA . PHE A 1 95 ? 4.776 3.445 5.492 1.00 94.50 95 PHE A CA 1
ATOM 707 C C . PHE A 1 95 ? 6.171 3.168 6.040 1.00 94.50 95 PHE A C 1
ATOM 709 O O . PHE A 1 95 ? 6.954 4.090 6.270 1.00 94.50 95 PHE A O 1
ATOM 716 N N . SER A 1 96 ? 6.478 1.885 6.200 1.00 94.06 96 SER A N 1
ATOM 717 C CA . SER A 1 96 ? 7.811 1.391 6.530 1.00 94.06 96 SER A CA 1
ATOM 718 C C . SER A 1 96 ? 8.184 0.333 5.502 1.00 94.06 96 SER A C 1
ATOM 720 O O . SER A 1 96 ? 7.436 -0.620 5.298 1.00 94.06 96 SER A O 1
ATOM 722 N N . VAL A 1 97 ? 9.333 0.497 4.849 1.00 91.00 97 VAL A N 1
ATOM 723 C CA . VAL A 1 97 ? 9.831 -0.454 3.848 1.00 91.00 97 VAL A CA 1
ATOM 724 C C . VAL A 1 97 ? 11.027 -1.187 4.432 1.00 91.00 97 VAL A C 1
ATOM 726 O O . VAL A 1 97 ? 11.995 -0.562 4.860 1.00 91.00 97 VAL A O 1
ATOM 729 N N . THR A 1 98 ? 10.958 -2.517 4.436 1.00 91.50 98 THR A N 1
ATOM 730 C CA . THR A 1 98 ? 12.042 -3.377 4.920 1.00 91.50 98 THR A CA 1
ATOM 731 C C . THR A 1 98 ? 12.443 -4.352 3.827 1.00 91.50 98 THR A C 1
ATOM 733 O O . THR A 1 98 ? 11.601 -5.048 3.266 1.00 91.50 98 THR A O 1
ATOM 736 N N . VAL A 1 99 ? 13.741 -4.420 3.535 1.00 88.88 99 VAL A N 1
ATOM 737 C CA . VAL A 1 99 ? 14.295 -5.403 2.600 1.00 88.88 99 VAL A CA 1
ATOM 738 C C . VAL A 1 99 ? 14.712 -6.639 3.388 1.00 88.88 99 VAL A C 1
ATOM 740 O O . VAL A 1 99 ? 15.684 -6.612 4.143 1.00 88.88 99 VAL A O 1
ATOM 743 N N . GLU A 1 100 ? 13.990 -7.739 3.202 1.00 85.81 100 GLU A N 1
ATOM 744 C CA . GLU A 1 100 ? 14.340 -9.022 3.807 1.00 85.81 100 GLU A CA 1
ATOM 745 C C . GLU A 1 100 ? 15.286 -9.803 2.891 1.00 85.81 100 GLU A C 1
ATOM 747 O O . GLU A 1 100 ? 14.937 -10.177 1.770 1.00 85.81 100 GLU A O 1
ATOM 752 N N . LYS A 1 101 ? 16.493 -10.112 3.376 1.00 78.06 101 LYS A N 1
ATOM 753 C CA . LYS A 1 101 ? 17.365 -11.076 2.698 1.00 78.06 101 LYS A CA 1
ATOM 754 C C . LYS A 1 101 ? 16.788 -12.467 2.924 1.00 78.06 101 LYS A C 1
ATOM 756 O O . LYS A 1 101 ? 16.813 -12.972 4.046 1.00 78.06 101 LYS A O 1
ATOM 761 N N . ARG A 1 102 ? 16.286 -13.108 1.868 1.00 67.44 102 ARG A N 1
ATOM 762 C CA . ARG A 1 102 ? 15.924 -14.525 1.944 1.00 67.44 102 ARG A CA 1
ATOM 763 C C . ARG A 1 102 ? 17.216 -15.302 2.191 1.00 67.44 102 ARG A C 1
ATOM 765 O O . ARG A 1 102 ? 18.095 -15.345 1.334 1.00 67.44 102 ARG A O 1
ATOM 772 N N . ALA A 1 103 ? 17.360 -15.868 3.382 1.00 58.31 103 ALA A N 1
ATOM 773 C CA . ALA A 1 103 ? 18.501 -16.710 3.663 1.00 58.31 103 ALA A CA 1
ATOM 774 C C . ALA A 1 103 ? 18.376 -17.987 2.820 1.00 58.31 103 ALA A C 1
ATOM 776 O O . ALA A 1 103 ? 17.397 -18.727 2.933 1.00 58.31 103 ALA A O 1
ATOM 777 N N . LEU A 1 104 ? 19.341 -18.206 1.927 1.00 57.69 104 LEU A N 1
ATOM 778 C CA . LEU A 1 104 ? 19.457 -19.405 1.101 1.00 57.69 104 LEU A CA 1
ATOM 779 C C . LEU A 1 104 ? 19.877 -20.585 1.994 1.00 57.69 104 LEU A C 1
ATOM 781 O O . LEU A 1 104 ? 21.009 -21.044 1.924 1.00 57.69 104 LEU A O 1
ATOM 785 N N . PHE A 1 105 ? 19.000 -21.044 2.890 1.00 53.62 105 PHE A N 1
ATOM 786 C CA . PHE A 1 105 ? 19.298 -22.169 3.786 1.00 53.62 105 PHE A CA 1
ATOM 787 C C . PHE A 1 105 ? 18.669 -23.502 3.367 1.00 53.62 105 PHE A C 1
ATOM 789 O O . PHE A 1 105 ? 18.809 -24.473 4.100 1.00 53.62 105 PHE A O 1
ATOM 796 N N . PHE A 1 106 ? 18.040 -23.608 2.191 1.00 49.72 106 PHE A N 1
ATOM 797 C CA . PHE A 1 106 ? 17.464 -24.885 1.741 1.00 49.72 106 PHE A CA 1
ATOM 798 C C . PHE A 1 106 ? 17.628 -25.158 0.242 1.00 49.72 106 PHE A C 1
ATOM 800 O O . PHE A 1 106 ? 16.661 -25.459 -0.450 1.00 49.72 106 PHE A O 1
ATOM 807 N N . LEU A 1 107 ? 18.865 -25.120 -0.252 1.00 45.91 107 LEU A N 1
ATOM 808 C CA . LEU A 1 107 ? 19.260 -26.034 -1.325 1.00 45.91 107 LEU A CA 1
ATOM 809 C C . LEU A 1 107 ? 20.310 -26.981 -0.746 1.00 45.91 107 LEU A C 1
ATOM 811 O O . LEU A 1 107 ? 21.442 -26.578 -0.484 1.00 45.91 107 LEU A O 1
ATOM 815 N N . LYS A 1 108 ? 19.878 -28.210 -0.474 1.00 42.81 108 LYS A N 1
ATOM 816 C CA . LYS A 1 108 ? 20.727 -29.358 -0.175 1.00 42.81 108 LYS A CA 1
ATOM 817 C C . LYS A 1 108 ? 20.530 -30.375 -1.286 1.00 42.81 108 LYS A C 1
ATOM 819 O O . LYS A 1 108 ? 19.376 -30.459 -1.765 1.00 42.81 108 LYS A O 1
#

Radius of gyration: 24.13 Å; chains: 1; bounding box: 48×42×84 Å

Sequence (108 aa):
MASAFGSGKPSRSSSAIVADRPSGHHDLKIDASLLDATSVPTGEFLLSCPFTVGGHRWRIVTYPNGDCPEAAGYFSVYLRLNEDVAEPVTAQMQFSVTVEKRALFFLK

Organism: NCBI:txid888268